Protein AF-A0A1Q2C4F0-F1 (afdb_monomer)

Radius of gyration: 13.34 Å; Cα contacts (8 Å, |Δi|>4): 46; chains: 1; bounding box: 28×29×30 Å

Mean predicted aligned error: 4.98 Å

Sequence (72 aa):
MTEEEIRNRGIRCALRHMHSLRVQALDERTANFAEACSYCEEMSDCKGNWLESIDMISKESRFEENKFKSTE

Secondary structure (DSSP, 8-state):
--HHHHHHHHHHHHHHHHHHHHHHHHTTPPP-TTTTTTT-TTHHHHTT-HHHHHHHHHHHHT--GGGG----

Organism: Anaerostipes hadrus (NCBI:txid649756)

Structure (mmCIF, N/CA/C/O backbone):
data_AF-A0A1Q2C4F0-F1
#
_entry.id   AF-A0A1Q2C4F0-F1
#
loop_
_atom_site.group_PDB
_atom_site.id
_atom_site.type_symbol
_atom_site.label_atom_id
_atom_site.label_alt_id
_atom_site.label_comp_id
_atom_site.label_asym_id
_atom_site.label_entity_id
_atom_site.label_seq_id
_atom_site.pdbx_PDB_ins_code
_atom_site.Cartn_x
_atom_site.Cartn_y
_atom_site.Cartn_z
_atom_site.occupancy
_atom_site.B_iso_or_equiv
_atom_site.auth_seq_id
_atom_site.auth_comp_id
_atom_site.auth_asym_id
_atom_site.auth_atom_id
_atom_site.pdbx_PDB_model_num
ATOM 1 N N . MET A 1 1 ? -16.051 -2.780 11.864 1.00 76.44 1 MET A N 1
ATOM 2 C CA . MET A 1 1 ? -14.672 -3.224 12.119 1.00 76.44 1 MET A CA 1
ATOM 3 C C . MET A 1 1 ? -14.225 -2.689 13.465 1.00 76.44 1 MET A C 1
ATOM 5 O O . MET A 1 1 ? -14.548 -1.546 13.773 1.00 76.44 1 MET A O 1
ATOM 9 N N . THR A 1 2 ? -13.545 -3.500 14.265 1.00 91.75 2 THR A N 1
ATOM 10 C CA . THR A 1 2 ? -12.890 -3.085 15.511 1.00 91.75 2 THR A CA 1
ATOM 11 C C . THR A 1 2 ? -11.650 -2.234 15.213 1.00 91.75 2 THR A C 1
ATOM 13 O O . THR A 1 2 ? -11.150 -2.222 14.086 1.00 91.75 2 THR A O 1
ATOM 16 N N . GLU A 1 3 ? -11.120 -1.533 16.219 1.00 89.69 3 GLU A N 1
ATOM 17 C CA . GLU A 1 3 ? -9.856 -0.788 16.080 1.00 89.69 3 GLU A CA 1
ATOM 18 C C . GLU A 1 3 ? -8.694 -1.702 15.666 1.00 89.69 3 GLU A C 1
ATOM 20 O O . GLU A 1 3 ? -7.876 -1.337 14.827 1.00 89.69 3 GLU A O 1
ATOM 25 N N . GLU A 1 4 ? -8.653 -2.928 16.193 1.00 91.06 4 GLU A N 1
ATOM 26 C CA . GLU A 1 4 ? -7.660 -3.927 15.803 1.00 91.06 4 GLU A CA 1
ATOM 27 C C . GLU A 1 4 ? -7.789 -4.345 14.334 1.00 91.06 4 GLU A C 1
ATOM 29 O O . GLU A 1 4 ? -6.779 -4.454 13.639 1.00 91.06 4 GLU A O 1
ATOM 34 N N . GLU A 1 5 ? -9.008 -4.534 13.831 1.00 90.69 5 GLU A N 1
ATOM 35 C CA . GLU A 1 5 ? -9.236 -4.858 12.420 1.00 90.69 5 GLU A CA 1
ATOM 36 C C . GLU A 1 5 ? -8.808 -3.707 11.500 1.00 90.69 5 GLU A C 1
ATOM 38 O O . GLU A 1 5 ? -8.176 -3.955 10.470 1.00 90.69 5 GLU A O 1
ATOM 43 N N . ILE A 1 6 ? -9.091 -2.456 11.887 1.00 88.25 6 ILE A N 1
ATOM 44 C CA . ILE A 1 6 ? -8.649 -1.252 11.163 1.00 88.25 6 ILE A CA 1
ATOM 45 C C . ILE A 1 6 ? -7.118 -1.181 11.138 1.00 88.25 6 ILE A C 1
ATOM 47 O O . ILE A 1 6 ? -6.523 -1.039 10.068 1.00 88.25 6 ILE A O 1
ATOM 51 N N . ARG A 1 7 ? -6.466 -1.350 12.294 1.00 90.12 7 ARG A N 1
ATOM 52 C CA . ARG A 1 7 ? -5.002 -1.330 12.406 1.00 90.12 7 ARG A CA 1
ATOM 53 C C . ARG A 1 7 ? -4.357 -2.425 11.559 1.00 90.12 7 ARG A C 1
ATOM 55 O O . ARG A 1 7 ? -3.450 -2.153 10.774 1.00 90.12 7 ARG A O 1
ATOM 62 N N . ASN A 1 8 ? -4.842 -3.660 11.674 1.00 91.31 8 ASN A N 1
ATOM 63 C CA . ASN A 1 8 ? -4.301 -4.800 10.935 1.00 91.31 8 ASN A CA 1
ATOM 64 C C . ASN A 1 8 ? -4.474 -4.627 9.421 1.00 91.31 8 ASN A C 1
ATOM 66 O O . ASN A 1 8 ? -3.575 -4.981 8.654 1.00 91.31 8 ASN A O 1
ATOM 70 N N . ARG A 1 9 ? -5.592 -4.039 8.984 1.00 89.50 9 ARG A N 1
ATOM 71 C CA . ARG A 1 9 ? -5.797 -3.645 7.588 1.00 89.50 9 ARG A CA 1
ATOM 72 C C . ARG A 1 9 ? -4.769 -2.613 7.135 1.00 89.50 9 ARG A C 1
ATOM 74 O O . ARG A 1 9 ? -4.163 -2.796 6.081 1.00 89.50 9 ARG A O 1
ATOM 81 N N . GLY A 1 10 ? -4.520 -1.580 7.935 1.00 91.19 10 GLY A N 1
ATOM 82 C CA . GLY A 1 10 ? -3.492 -0.582 7.643 1.00 91.19 10 GLY A CA 1
ATOM 83 C C . GLY A 1 10 ? -2.105 -1.187 7.464 1.00 91.19 10 GLY A C 1
ATOM 84 O O . GLY A 1 10 ? -1.432 -0.902 6.474 1.00 91.19 10 GLY A O 1
ATOM 85 N N . ILE A 1 11 ? -1.709 -2.101 8.355 1.00 92.81 11 ILE A N 1
ATOM 86 C CA . ILE A 1 11 ? -0.427 -2.817 8.260 1.00 92.81 11 ILE A CA 1
ATOM 87 C C . ILE A 1 11 ? -0.337 -3.606 6.946 1.00 92.81 11 ILE A C 1
ATOM 89 O O . ILE A 1 11 ? 0.644 -3.473 6.211 1.00 92.81 11 ILE A O 1
ATOM 93 N N . ARG A 1 12 ? -1.363 -4.405 6.615 1.00 92.06 12 ARG A N 1
ATOM 94 C CA . ARG A 1 12 ? -1.394 -5.173 5.356 1.00 92.06 12 ARG A CA 1
ATOM 95 C C . ARG A 1 12 ? -1.322 -4.264 4.133 1.00 92.06 12 ARG A C 1
ATOM 97 O O . ARG A 1 12 ? -0.599 -4.576 3.187 1.00 92.06 12 ARG A O 1
ATOM 104 N N . CYS A 1 13 ? -2.049 -3.150 4.159 1.00 92.44 13 CYS A N 1
ATOM 105 C CA . CYS A 1 13 ? -2.076 -2.176 3.078 1.00 92.44 13 CYS A CA 1
ATOM 106 C C . CYS A 1 13 ? -0.681 -1.569 2.855 1.00 92.44 13 CYS A C 1
ATOM 108 O O . CYS A 1 13 ? -0.143 -1.658 1.750 1.00 92.44 13 CYS A O 1
ATOM 110 N N . ALA A 1 14 ? -0.034 -1.078 3.917 1.00 92.38 14 ALA A N 1
ATOM 111 C CA . ALA A 1 14 ? 1.313 -0.514 3.847 1.00 92.38 14 ALA A CA 1
ATOM 112 C C . ALA A 1 14 ? 2.342 -1.527 3.311 1.00 92.38 14 ALA A C 1
ATOM 114 O O . ALA A 1 14 ? 3.110 -1.210 2.401 1.00 92.38 14 ALA A O 1
ATOM 115 N N . LEU A 1 15 ? 2.330 -2.765 3.823 1.00 93.81 15 LEU A N 1
ATOM 116 C CA . LEU A 1 15 ? 3.234 -3.832 3.374 1.00 93.81 15 LEU A CA 1
ATOM 117 C C . LEU A 1 15 ? 3.043 -4.171 1.894 1.00 93.81 15 LEU A C 1
ATOM 119 O O . LEU A 1 15 ? 4.024 -4.328 1.167 1.00 93.81 15 LEU A O 1
ATOM 123 N N . ARG A 1 16 ? 1.792 -4.250 1.431 1.00 93.56 16 ARG A N 1
ATOM 124 C CA . ARG A 1 16 ? 1.474 -4.543 0.031 1.00 93.56 16 ARG A CA 1
ATOM 125 C C . ARG A 1 16 ? 1.969 -3.440 -0.905 1.00 93.56 16 ARG A C 1
ATOM 127 O O . ARG A 1 16 ? 2.608 -3.751 -1.910 1.00 93.56 16 ARG A O 1
ATOM 134 N N . HIS A 1 17 ? 1.720 -2.175 -0.565 1.00 93.81 17 HIS A N 1
ATOM 135 C CA . HIS A 1 17 ? 2.196 -1.037 -1.357 1.00 93.81 17 HIS A CA 1
ATOM 136 C C . HIS A 1 17 ? 3.727 -0.970 -1.386 1.00 93.81 17 HIS A C 1
ATOM 138 O O . HIS A 1 17 ? 4.306 -0.873 -2.466 1.00 93.81 17 HIS A O 1
ATOM 144 N N . MET A 1 18 ? 4.396 -1.112 -0.236 1.00 94.12 18 MET A N 1
ATOM 145 C CA . MET A 1 18 ? 5.863 -1.145 -0.177 1.00 94.12 18 MET A CA 1
ATOM 146 C C . MET A 1 18 ? 6.451 -2.296 -1.002 1.00 94.12 18 MET A C 1
ATOM 148 O O . MET A 1 18 ? 7.433 -2.101 -1.718 1.00 94.12 18 MET A O 1
ATOM 152 N N . HIS A 1 19 ? 5.851 -3.489 -0.943 1.00 95.44 19 HIS A N 1
ATOM 153 C CA . HIS A 1 19 ? 6.301 -4.633 -1.734 1.00 95.44 19 HIS A CA 1
ATOM 154 C C . HIS A 1 19 ? 6.140 -4.396 -3.242 1.00 95.44 19 HIS A C 1
ATOM 156 O O . HIS A 1 19 ? 7.094 -4.609 -3.988 1.00 95.44 19 HIS A O 1
ATOM 162 N N . S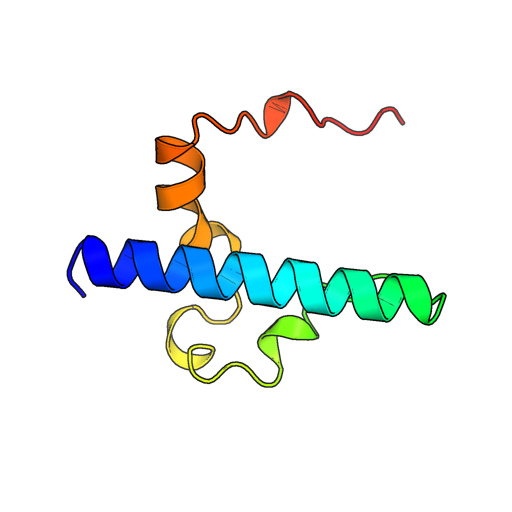ER A 1 20 ? 4.973 -3.918 -3.687 1.00 95.06 20 SER A N 1
ATOM 163 C CA . SER A 1 20 ? 4.710 -3.626 -5.104 1.00 95.06 20 SER A CA 1
ATOM 164 C C . SER A 1 20 ? 5.667 -2.560 -5.647 1.00 95.06 20 SER A C 1
ATOM 166 O O . SER A 1 20 ? 6.301 -2.783 -6.676 1.00 95.06 20 SER A O 1
ATOM 168 N N . LEU A 1 21 ? 5.876 -1.464 -4.911 1.00 95.31 21 LEU A N 1
ATOM 169 C CA . LEU A 1 21 ? 6.822 -0.413 -5.300 1.00 95.31 21 LEU A CA 1
ATOM 170 C C . LEU A 1 21 ? 8.270 -0.919 -5.341 1.00 95.31 21 LEU A C 1
ATOM 172 O O . LEU A 1 21 ? 9.012 -0.575 -6.257 1.00 95.31 21 LEU A O 1
ATOM 176 N N . ARG A 1 22 ? 8.674 -1.777 -4.394 1.00 96.81 22 ARG A N 1
ATOM 177 C CA . ARG A 1 22 ? 9.997 -2.420 -4.420 1.00 96.81 22 ARG A CA 1
ATOM 178 C C . ARG A 1 22 ? 10.183 -3.280 -5.670 1.00 96.81 22 ARG A C 1
ATOM 180 O O . ARG A 1 22 ? 11.254 -3.235 -6.262 1.00 96.81 22 ARG A O 1
ATOM 187 N N . VAL A 1 23 ? 9.181 -4.072 -6.055 1.00 96.56 23 VAL A N 1
ATOM 188 C CA . VAL A 1 23 ? 9.241 -4.902 -7.271 1.00 96.56 23 VAL A CA 1
ATOM 189 C C . VAL A 1 23 ? 9.339 -4.020 -8.515 1.00 96.56 23 VAL A C 1
ATOM 191 O O . VAL A 1 23 ? 10.230 -4.227 -9.326 1.00 96.56 23 VAL A O 1
ATOM 194 N N . GLN A 1 24 ? 8.513 -2.977 -8.617 1.00 96.31 24 GLN A N 1
ATOM 195 C CA . GLN A 1 24 ? 8.571 -2.028 -9.734 1.00 96.31 24 GLN A CA 1
ATOM 196 C C . GLN A 1 24 ? 9.935 -1.343 -9.854 1.00 96.31 24 GLN A C 1
ATOM 198 O O . GLN A 1 24 ? 10.441 -1.198 -10.962 1.00 96.31 24 GLN A O 1
ATOM 203 N N . ALA A 1 25 ? 10.546 -0.964 -8.728 1.00 97.06 25 ALA A N 1
ATOM 204 C CA . ALA A 1 25 ? 11.883 -0.381 -8.715 1.00 97.06 25 ALA A CA 1
ATOM 205 C C . ALA A 1 25 ? 12.961 -1.372 -9.187 1.00 97.06 25 ALA A C 1
ATOM 207 O O . ALA A 1 25 ? 13.858 -0.977 -9.925 1.00 97.06 25 ALA A O 1
ATOM 208 N N . LEU A 1 26 ? 12.870 -2.649 -8.792 1.00 97.56 26 LEU A N 1
ATOM 209 C CA . LEU A 1 26 ? 13.773 -3.704 -9.276 1.00 97.56 26 LEU A CA 1
ATOM 210 C C . LEU A 1 26 ? 13.601 -3.979 -10.775 1.00 97.56 26 LEU A C 1
ATOM 212 O O . LEU A 1 26 ? 14.575 -4.317 -11.439 1.00 97.56 26 LEU A O 1
ATOM 216 N N . ASP A 1 27 ? 12.386 -3.808 -11.293 1.00 97.38 27 ASP A N 1
ATOM 217 C CA . ASP A 1 27 ? 12.069 -3.929 -12.718 1.00 97.38 27 ASP A CA 1
ATOM 218 C C . ASP A 1 27 ? 12.390 -2.647 -13.519 1.00 97.38 27 ASP A C 1
ATOM 220 O O . ASP A 1 27 ? 12.052 -2.569 -14.700 1.00 97.38 27 ASP A O 1
ATOM 224 N N . GLU A 1 28 ? 12.961 -1.614 -12.883 1.00 97.06 28 GLU A N 1
ATOM 225 C CA . GLU A 1 28 ? 13.223 -0.290 -13.476 1.00 97.06 28 GLU A CA 1
ATOM 226 C C . GLU A 1 28 ? 11.973 0.371 -14.102 1.00 97.06 28 GLU A C 1
ATOM 228 O O . GLU A 1 28 ? 12.051 1.166 -15.042 1.00 97.06 28 GLU A O 1
ATOM 233 N N . ARG A 1 29 ? 10.784 0.057 -13.571 1.00 96.00 29 ARG A N 1
ATOM 234 C CA . ARG A 1 29 ? 9.502 0.603 -14.035 1.00 96.00 29 ARG A CA 1
ATOM 235 C C . ARG A 1 29 ? 9.170 1.912 -13.328 1.00 96.00 29 ARG A C 1
ATOM 237 O O . ARG A 1 29 ? 9.497 2.126 -12.162 1.00 96.00 29 ARG A O 1
ATOM 244 N N . THR A 1 30 ? 8.428 2.778 -14.017 1.00 95.00 30 THR A N 1
ATOM 245 C CA . THR A 1 30 ? 7.782 3.929 -13.377 1.00 95.00 30 THR A CA 1
ATOM 246 C C . THR A 1 30 ? 6.850 3.453 -12.266 1.00 95.00 30 THR A C 1
ATOM 248 O O . THR A 1 30 ? 6.061 2.529 -12.469 1.00 95.00 30 THR A O 1
ATOM 251 N N . ALA A 1 31 ? 6.922 4.111 -11.107 1.00 93.88 31 ALA A N 1
ATOM 252 C CA . ALA A 1 31 ? 6.100 3.768 -9.957 1.00 93.88 31 ALA A CA 1
ATOM 253 C C . ALA A 1 31 ? 4.598 3.900 -10.277 1.00 93.88 31 ALA A C 1
ATOM 255 O O . ALA A 1 31 ? 4.087 4.991 -10.529 1.00 93.88 31 ALA A O 1
ATOM 256 N N . ASN A 1 32 ? 3.885 2.779 -10.221 1.00 93.50 32 ASN A N 1
ATOM 257 C CA . ASN A 1 32 ? 2.437 2.677 -10.273 1.00 93.50 32 ASN A CA 1
ATOM 258 C C . ASN A 1 32 ? 1.899 2.294 -8.889 1.00 93.50 32 ASN A C 1
ATOM 260 O O . ASN A 1 32 ? 1.795 1.118 -8.531 1.00 93.50 32 ASN A O 1
ATOM 264 N N . PHE A 1 33 ? 1.494 3.307 -8.128 1.00 88.69 33 PHE A N 1
ATOM 265 C CA . PHE A 1 33 ? 0.950 3.143 -6.780 1.00 88.69 33 PHE A CA 1
ATOM 266 C C . PHE A 1 33 ? -0.391 2.394 -6.746 1.00 88.69 33 PHE A C 1
ATOM 268 O O . PHE A 1 33 ? -0.755 1.863 -5.700 1.00 88.69 33 PHE A O 1
ATOM 275 N N . ALA A 1 34 ? -1.117 2.318 -7.867 1.00 90.62 34 ALA A N 1
ATOM 276 C CA . ALA A 1 34 ? -2.392 1.608 -7.950 1.00 90.62 34 ALA A CA 1
ATOM 277 C C . ALA A 1 34 ? -2.233 0.096 -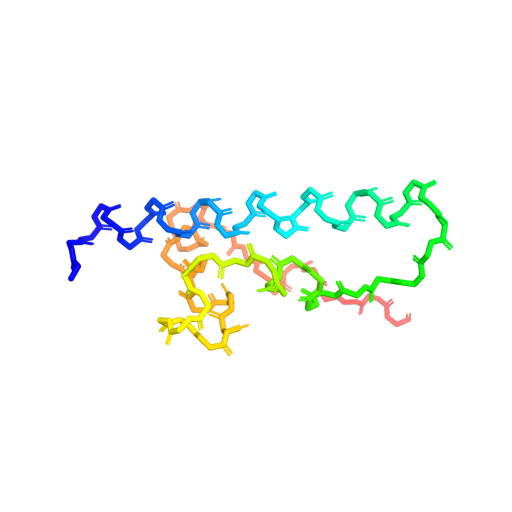8.198 1.00 90.62 34 ALA A C 1
ATOM 279 O O . ALA A 1 34 ? -3.180 -0.656 -7.970 1.00 90.62 34 ALA A O 1
ATOM 280 N N . GLU A 1 35 ? -1.055 -0.375 -8.627 1.00 92.50 35 GLU A N 1
ATOM 281 C CA . GLU A 1 35 ? -0.798 -1.798 -8.915 1.00 92.50 35 GLU A CA 1
ATOM 282 C C . GLU A 1 35 ? -0.963 -2.681 -7.670 1.00 92.50 35 GLU A C 1
ATOM 284 O O . GLU A 1 35 ? -1.463 -3.799 -7.749 1.00 92.50 35 GLU A O 1
ATOM 289 N N . ALA A 1 36 ? -0.626 -2.162 -6.490 1.00 92.75 36 ALA A N 1
ATOM 290 C CA . ALA A 1 36 ? -0.871 -2.862 -5.235 1.00 92.75 36 ALA A CA 1
ATOM 291 C C . ALA A 1 36 ? -2.372 -3.132 -4.998 1.00 92.75 36 ALA A C 1
ATOM 293 O O . ALA A 1 36 ? -2.736 -4.143 -4.397 1.00 92.75 36 ALA A O 1
ATOM 294 N N . CYS A 1 37 ? -3.251 -2.255 -5.486 1.00 92.81 37 CYS A N 1
ATOM 295 C CA . CYS A 1 37 ? -4.694 -2.333 -5.270 1.00 92.81 37 CYS A CA 1
ATOM 296 C C . CYS A 1 37 ? -5.421 -3.224 -6.285 1.00 92.81 37 CYS A C 1
ATOM 298 O O . CYS A 1 37 ? -6.496 -3.727 -5.967 1.00 92.81 37 CYS A O 1
ATOM 300 N N . SER A 1 38 ? -4.865 -3.447 -7.482 1.00 89.75 38 SER A N 1
ATOM 301 C CA . SER A 1 38 ? -5.558 -4.163 -8.569 1.00 89.75 38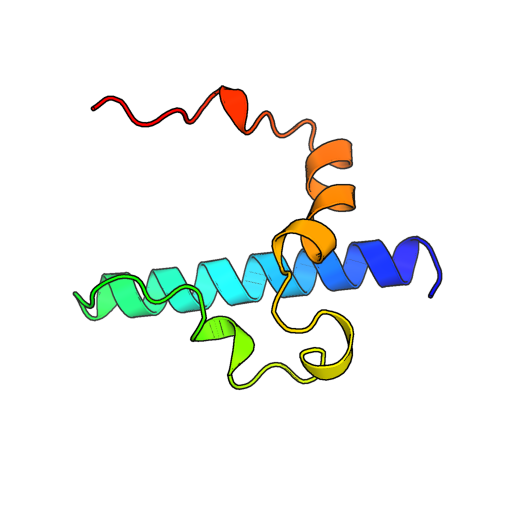 SER A CA 1
ATOM 302 C C . SER A 1 38 ? -5.883 -5.625 -8.243 1.00 89.75 38 SER A C 1
ATOM 304 O O . SER A 1 38 ? -6.816 -6.182 -8.814 1.00 89.75 38 SER A O 1
ATOM 306 N N . TYR A 1 39 ? -5.159 -6.221 -7.293 1.00 83.75 39 TYR A N 1
ATOM 307 C CA . TYR A 1 39 ? -5.370 -7.589 -6.806 1.00 83.75 39 TYR A CA 1
ATOM 308 C C . TYR A 1 39 ? -5.644 -7.635 -5.292 1.00 83.75 39 TYR A C 1
ATOM 310 O O . TYR A 1 39 ? -5.328 -8.618 -4.618 1.00 83.75 39 TYR A O 1
ATOM 318 N N . CYS A 1 40 ? -6.143 -6.538 -4.717 1.00 90.69 40 CYS A N 1
ATOM 319 C CA . CYS A 1 40 ? -6.452 -6.451 -3.294 1.00 90.69 40 CYS A CA 1
ATOM 320 C C . CYS A 1 40 ? -7.889 -6.916 -3.022 1.00 90.69 40 CYS A C 1
ATOM 322 O O . CYS A 1 40 ? -8.838 -6.357 -3.565 1.00 90.69 40 CYS A O 1
ATOM 324 N N . GLU A 1 41 ? -8.054 -7.894 -2.131 1.00 89.44 41 GLU A N 1
ATOM 325 C CA . GLU A 1 41 ? -9.373 -8.389 -1.704 1.00 89.44 41 GLU A CA 1
ATOM 326 C C . GLU A 1 41 ? -10.189 -7.310 -0.971 1.00 89.44 41 GLU A C 1
ATOM 328 O O . GLU A 1 41 ? -11.409 -7.286 -1.059 1.00 89.44 41 GLU A O 1
ATOM 333 N N . GLU A 1 42 ? -9.513 -6.361 -0.318 1.00 86.56 42 GLU A N 1
ATOM 334 C CA . GLU A 1 42 ? -10.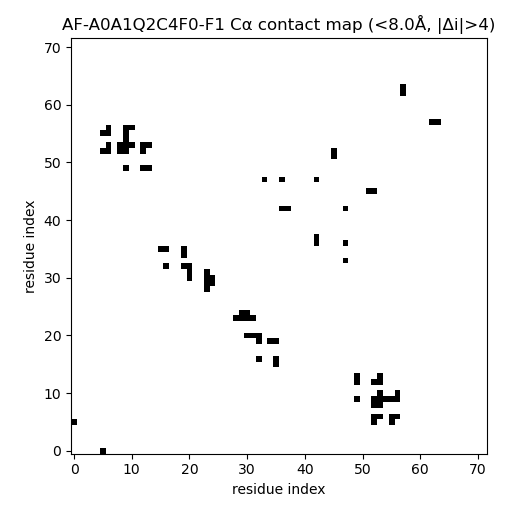127 -5.269 0.453 1.00 86.56 42 GLU A CA 1
ATOM 335 C C . GLU A 1 42 ? -10.422 -4.022 -0.418 1.00 86.56 42 GLU A C 1
ATOM 337 O O . GLU A 1 42 ? -10.729 -2.943 0.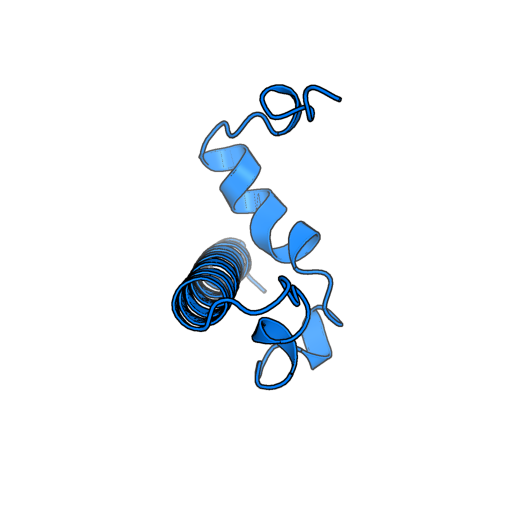104 1.00 86.56 42 GLU A O 1
ATOM 342 N N . MET A 1 43 ? -10.305 -4.132 -1.753 1.00 88.19 43 MET A N 1
ATOM 343 C CA . MET A 1 43 ? -10.495 -3.016 -2.692 1.00 88.19 43 MET A CA 1
ATOM 344 C C . MET A 1 43 ? -11.936 -2.490 -2.704 1.00 88.19 43 MET A C 1
ATOM 346 O O . MET A 1 43 ? -12.136 -1.282 -2.834 1.00 88.19 43 MET A O 1
ATOM 350 N N . SER A 1 44 ? -12.942 -3.354 -2.519 1.00 85.88 44 SER A N 1
ATOM 351 C CA . SER A 1 44 ? -14.348 -2.932 -2.383 1.00 85.88 44 SER A CA 1
ATOM 352 C C . SER A 1 44 ? -14.563 -1.996 -1.195 1.00 85.88 44 SER A C 1
ATOM 354 O O . SER A 1 44 ? -15.434 -1.126 -1.240 1.00 85.88 44 SER A O 1
ATOM 356 N N . ASP A 1 45 ? -13.738 -2.154 -0.161 1.00 84.69 45 ASP A N 1
ATOM 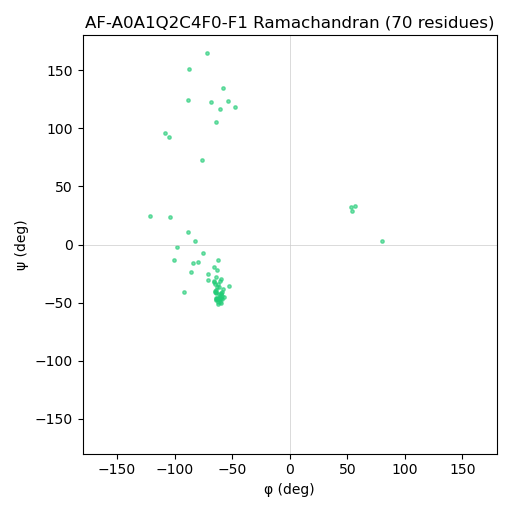357 C CA . ASP A 1 45 ? -13.950 -1.531 1.135 1.00 84.69 45 ASP A CA 1
ATOM 358 C C . ASP A 1 45 ? -13.253 -0.169 1.232 1.00 84.69 45 ASP A C 1
ATOM 360 O O . ASP A 1 45 ? -13.820 0.760 1.795 1.00 84.69 45 ASP A O 1
ATOM 364 N N . CYS A 1 46 ? -12.021 -0.018 0.715 1.00 85.12 46 CYS A N 1
ATOM 365 C CA . CYS A 1 46 ? -11.302 1.279 0.723 1.00 85.12 46 CYS A CA 1
ATOM 366 C C . CYS A 1 46 ? -11.372 2.007 -0.612 1.00 85.12 46 CYS A C 1
ATOM 368 O O . CYS A 1 46 ? -10.989 3.171 -0.676 1.00 85.12 46 CYS A O 1
ATOM 370 N N . LYS A 1 47 ? -11.800 1.342 -1.691 1.00 85.88 47 LYS A N 1
ATOM 371 C CA . LYS A 1 47 ? -11.848 1.920 -3.043 1.00 85.88 47 LYS A CA 1
ATOM 372 C C . LYS A 1 47 ? -10.507 2.517 -3.486 1.00 85.88 47 LYS A C 1
ATOM 374 O O . LYS A 1 47 ? -10.468 3.512 -4.203 1.00 85.88 47 LYS A O 1
ATOM 379 N N . GLY A 1 48 ? -9.401 1.929 -3.031 1.00 83.62 48 GLY A N 1
ATOM 380 C CA . GLY A 1 48 ? -8.050 2.403 -3.328 1.00 83.62 48 GLY A CA 1
ATOM 381 C C . GLY A 1 48 ? -7.585 3.592 -2.482 1.00 83.62 48 GLY A C 1
ATOM 382 O O . GLY A 1 48 ? -6.463 4.053 -2.683 1.00 83.62 48 GLY A O 1
ATOM 383 N N . ASN A 1 49 ? -8.379 4.063 -1.512 1.00 86.25 49 ASN A N 1
ATOM 384 C CA . ASN A 1 49 ? -7.940 5.044 -0.520 1.00 86.25 49 ASN A CA 1
ATOM 385 C C . ASN A 1 49 ? -7.049 4.382 0.544 1.00 86.25 49 ASN A C 1
ATOM 387 O O . ASN A 1 49 ? -7.444 4.117 1.683 1.00 86.25 49 ASN A O 1
ATOM 391 N N . TRP A 1 50 ? -5.830 4.050 0.138 1.00 83.38 50 TRP A N 1
ATOM 392 C CA . TRP A 1 50 ? -4.856 3.398 1.004 1.00 83.38 50 TRP A CA 1
ATOM 393 C C . TRP A 1 50 ? -4.320 4.339 2.093 1.00 83.38 50 TRP A C 1
ATOM 395 O O . TRP A 1 50 ? -3.979 3.856 3.168 1.00 83.38 50 TRP A O 1
ATOM 405 N N . LEU A 1 51 ? -4.342 5.664 1.874 1.00 83.25 51 LEU A N 1
ATOM 406 C CA . LEU A 1 51 ? -3.981 6.670 2.886 1.00 83.25 51 LEU A CA 1
ATOM 407 C C . LEU A 1 51 ? -4.880 6.581 4.123 1.00 83.25 51 LEU A C 1
ATOM 409 O O . LEU A 1 51 ? -4.390 6.526 5.246 1.00 83.25 51 LEU A O 1
ATOM 413 N N . GLU A 1 52 ? -6.193 6.480 3.917 1.00 84.62 52 GLU A N 1
ATOM 414 C CA . GLU A 1 52 ? -7.148 6.259 5.008 1.00 84.62 52 GLU A CA 1
ATOM 415 C C . GLU A 1 52 ? -6.892 4.931 5.728 1.00 84.62 52 GLU A C 1
ATOM 417 O O . GLU A 1 52 ? -6.990 4.852 6.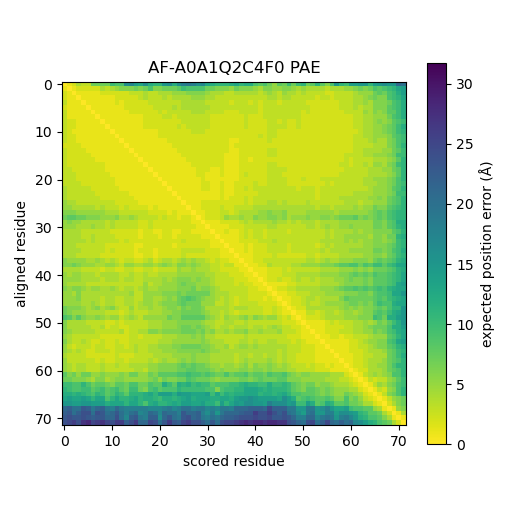950 1.00 84.62 52 GLU A O 1
ATOM 422 N N . SER A 1 53 ? -6.490 3.895 4.985 1.00 84.19 53 SER A N 1
ATOM 423 C CA . SER A 1 53 ? -6.175 2.592 5.577 1.00 84.19 53 SER A CA 1
ATOM 424 C C . SER A 1 53 ? -4.952 2.659 6.500 1.00 84.19 53 SER A C 1
ATOM 426 O O . SER A 1 53 ? -4.911 1.937 7.491 1.00 84.19 53 SER A O 1
ATOM 428 N N . ILE A 1 54 ? -3.971 3.524 6.214 1.00 88.38 54 ILE A N 1
ATOM 429 C CA . ILE A 1 54 ? -2.729 3.648 6.996 1.00 88.38 54 ILE A CA 1
ATOM 430 C C . ILE A 1 54 ? -2.738 4.793 8.025 1.00 88.38 54 ILE A C 1
ATOM 432 O O . ILE A 1 54 ? -1.774 4.944 8.773 1.00 88.38 54 ILE A O 1
ATOM 436 N N . ASP A 1 55 ? -3.803 5.593 8.107 1.00 88.75 55 ASP A N 1
ATOM 437 C CA . ASP A 1 55 ? -3.869 6.765 8.993 1.00 88.75 55 ASP A CA 1
ATOM 438 C C . ASP A 1 55 ? -3.665 6.397 10.474 1.00 88.75 55 ASP A C 1
ATOM 440 O O . ASP A 1 55 ? -2.864 7.016 11.178 1.00 88.75 55 ASP A O 1
ATOM 444 N N . MET A 1 56 ? -4.320 5.327 10.937 1.00 87.50 56 MET A N 1
ATOM 445 C CA . MET A 1 56 ? -4.190 4.854 12.319 1.00 87.50 56 MET A CA 1
ATOM 446 C C . MET A 1 56 ? -2.741 4.467 12.656 1.00 87.50 56 MET A C 1
ATOM 448 O O . MET A 1 56 ? -2.201 4.927 13.661 1.00 87.50 56 MET A O 1
ATOM 452 N N . ILE A 1 57 ? -2.074 3.698 11.787 1.00 89.69 57 ILE A N 1
ATOM 453 C CA . ILE A 1 57 ? -0.680 3.280 12.017 1.00 89.69 57 ILE A CA 1
ATOM 454 C C . ILE A 1 57 ? 0.308 4.446 11.879 1.00 89.69 57 ILE A C 1
ATOM 456 O O . ILE A 1 57 ? 1.333 4.478 12.561 1.00 89.69 57 ILE A O 1
ATOM 460 N N . SER A 1 58 ? 0.000 5.436 11.036 1.00 88.31 58 SER A N 1
ATOM 461 C CA . SER A 1 58 ? 0.783 6.668 10.908 1.00 88.31 58 SER A CA 1
ATOM 462 C C . SER A 1 58 ? 0.773 7.453 12.226 1.00 88.31 58 SER A C 1
ATOM 464 O O . SER A 1 58 ? 1.828 7.805 12.762 1.00 88.31 58 SER A O 1
ATOM 466 N N . LYS A 1 59 ? -0.414 7.620 12.824 1.00 87.50 59 LYS A N 1
ATOM 467 C CA . LYS A 1 59 ? -0.592 8.283 14.126 1.00 87.50 59 LYS A CA 1
ATOM 468 C C . LYS A 1 59 ? 0.108 7.535 15.260 1.00 87.50 59 LYS A C 1
ATOM 470 O O . LYS A 1 59 ? 0.813 8.158 16.053 1.00 87.50 59 LYS A O 1
ATOM 475 N N . GLU A 1 60 ? -0.046 6.213 15.325 1.00 88.50 60 GLU A N 1
ATOM 476 C CA . GLU A 1 60 ? 0.590 5.371 16.351 1.00 88.50 60 GLU A CA 1
ATOM 477 C C . GLU A 1 60 ? 2.123 5.384 16.257 1.00 88.50 60 GLU A C 1
ATOM 479 O O . GLU A 1 60 ? 2.812 5.469 17.275 1.00 88.50 60 GLU A O 1
ATOM 484 N N . SER A 1 61 ? 2.669 5.345 15.039 1.00 86.88 61 SER A N 1
ATOM 485 C CA . SER A 1 61 ? 4.120 5.348 14.807 1.00 86.88 61 SER A CA 1
ATOM 486 C C . SER A 1 61 ? 4.779 6.715 15.001 1.00 86.88 61 SER A C 1
ATOM 488 O O . SER A 1 61 ? 6.008 6.801 14.988 1.00 86.88 61 SER A O 1
ATOM 490 N N . ARG A 1 62 ? 3.986 7.780 15.206 1.00 84.25 62 ARG A N 1
ATOM 491 C CA . ARG A 1 62 ? 4.445 9.181 15.200 1.00 84.25 62 ARG A CA 1
ATOM 492 C C . ARG A 1 62 ? 5.132 9.549 13.882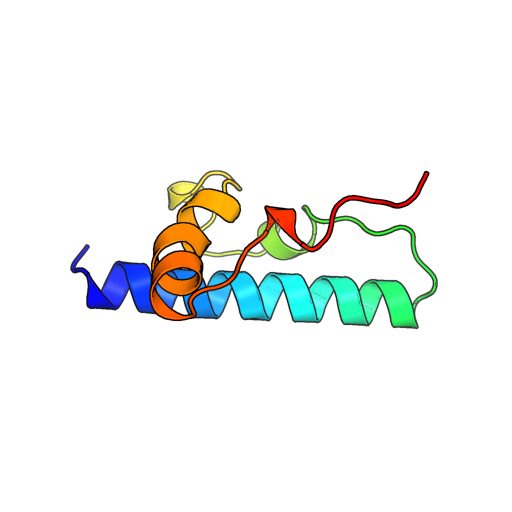 1.00 84.25 62 ARG A C 1
ATOM 494 O O . ARG A 1 62 ? 6.080 10.335 13.867 1.00 84.25 62 ARG A O 1
ATOM 501 N N . PHE A 1 63 ? 4.678 8.954 12.782 1.00 81.12 63 PHE A N 1
ATOM 502 C CA . PHE A 1 63 ? 5.178 9.281 11.459 1.00 81.12 63 PHE A CA 1
ATOM 503 C C . PHE A 1 63 ? 4.748 10.704 11.090 1.00 81.12 63 PHE A C 1
ATOM 505 O O . PHE A 1 63 ? 3.567 11.044 11.093 1.00 81.12 63 PHE A O 1
ATOM 512 N N . GLU A 1 64 ? 5.723 11.556 10.783 1.00 78.56 64 GLU A N 1
ATOM 513 C CA . GLU A 1 64 ? 5.482 12.936 10.373 1.00 78.56 64 GLU A CA 1
ATOM 514 C C . GLU A 1 64 ? 5.695 13.065 8.864 1.00 78.56 64 GLU A C 1
ATOM 516 O O . GLU A 1 64 ? 6.802 13.334 8.398 1.00 78.56 64 GLU A O 1
ATOM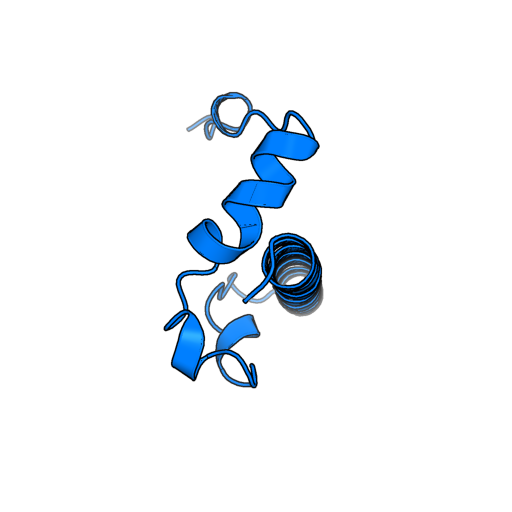 521 N N . GLU A 1 65 ? 4.616 12.914 8.099 1.00 70.50 65 GLU A N 1
ATOM 522 C CA . GLU A 1 65 ? 4.613 13.050 6.634 1.00 70.50 65 GLU A CA 1
ATOM 523 C C . GLU A 1 65 ? 5.237 14.380 6.167 1.00 70.50 65 GLU A C 1
ATOM 525 O O . GLU A 1 65 ? 6.003 14.431 5.205 1.00 70.50 65 GLU A O 1
ATOM 530 N N . ASN A 1 66 ? 5.013 15.454 6.931 1.00 70.25 66 ASN A N 1
ATOM 531 C CA . ASN A 1 66 ? 5.537 16.794 6.662 1.00 70.25 66 ASN A CA 1
ATOM 532 C C . ASN A 1 66 ? 7.075 16.896 6.667 1.00 70.25 66 ASN A C 1
ATOM 534 O O . ASN A 1 66 ? 7.602 17.915 6.215 1.00 70.25 66 ASN A O 1
ATOM 538 N N . LYS A 1 67 ? 7.797 15.882 7.166 1.00 69.38 67 LYS A N 1
ATOM 539 C CA . LYS A 1 67 ? 9.268 15.827 7.128 1.00 69.38 67 LYS A CA 1
ATOM 540 C C . LYS A 1 67 ? 9.826 15.380 5.773 1.00 69.38 67 LYS A C 1
ATOM 542 O O . LYS A 1 67 ? 11.005 15.599 5.523 1.00 69.38 67 LYS A O 1
ATOM 547 N N . PHE A 1 68 ? 9.000 14.804 4.898 1.00 64.69 68 PHE A N 1
ATOM 548 C CA . PHE A 1 68 ? 9.402 14.269 3.591 1.00 64.69 68 PHE A CA 1
ATOM 549 C C . PHE A 1 68 ? 9.011 15.171 2.412 1.00 64.69 68 PHE A C 1
ATOM 551 O O . PHE A 1 68 ? 8.866 14.688 1.289 1.00 64.69 68 PHE A O 1
ATOM 558 N N . LYS A 1 69 ? 8.824 16.481 2.632 1.00 58.50 69 LYS A N 1
ATOM 559 C CA . LYS A 1 69 ? 8.558 17.407 1.521 1.00 58.50 69 LYS A CA 1
ATOM 560 C C . LYS A 1 69 ? 9.659 17.261 0.469 1.00 58.50 69 LYS A C 1
ATOM 562 O O . LYS A 1 69 ? 10.834 17.395 0.803 1.00 58.50 69 LYS A O 1
ATOM 567 N N . SER A 1 70 ? 9.251 16.963 -0.769 1.00 54.53 70 SER A N 1
ATOM 568 C CA . SER A 1 70 ? 10.139 16.948 -1.933 1.00 54.53 70 SER A CA 1
ATOM 569 C C . SER A 1 70 ? 10.963 18.227 -1.929 1.00 54.53 70 SER A C 1
ATOM 571 O O . SER A 1 70 ? 10.412 19.325 -1.974 1.00 54.53 70 SER A O 1
ATOM 573 N N . THR A 1 71 ? 12.279 18.076 -1.831 1.00 52.50 71 THR A N 1
ATOM 574 C CA . THR A 1 71 ? 13.193 19.071 -2.373 1.00 52.50 71 THR A CA 1
ATOM 575 C C . THR A 1 71 ? 12.955 19.065 -3.876 1.00 52.50 71 THR A C 1
ATOM 577 O O . THR A 1 71 ? 13.284 18.071 -4.526 1.00 52.50 71 THR A O 1
ATOM 580 N N . GLU A 1 72 ? 12.274 20.100 -4.372 1.00 45.78 72 GLU A N 1
ATOM 581 C CA . GLU A 1 72 ? 12.244 20.432 -5.802 1.00 45.78 72 GLU A CA 1
ATOM 582 C C . GLU A 1 72 ? 13.664 20.534 -6.374 1.00 45.78 72 GLU A C 1
ATOM 584 O O . GLU A 1 72 ? 14.571 20.999 -5.637 1.00 45.78 72 GLU A O 1
#

pLDDT: mean 86.75, std 10.62, range [45.78, 97.56]

Solvent-accessible surface area (backbone atoms only — not comparable to full-atom values): 4381 Å² total; per-residue (Å²): 130,54,73,66,56,47,43,53,48,10,53,53,50,53,53,43,41,53,49,44,48,52,51,32,54,75,67,73,44,81,84,60,82,61,64,45,45,78,80,39,90,62,33,89,78,49,71,70,46,56,66,71,41,32,46,63,54,33,62,74,68,67,60,62,71,84,78,66,65,77,80,127

Foldseek 3Di:
DDPVVLQVQLVVLVVLQVVQQVVCVVVVHDDDSCVSLPPDPCCVPCVSVSVSSNVSVCVVVVPDPVVPPDPD